Protein AF-A0A556U9Q1-F1 (afdb_monomer_lite)

Foldseek 3Di:
DPPLLVVLLVLVLVLLVLLLQLLVLLLQLLVQLVVVVVDDPVSNVVSVVSNVVSVVSNVVSVCSCPDPVNVVSVVVVDPPQDPVNVCVVQNPVVSVVVVVVVVVVVVVVLVVQCVVVVDPSSSVNVVSVVVSVVSVVVNVVSVVVVVVD

pLDDT: mean 82.31, std 12.37, range [39.84, 95.06]

Sequence (149 aa):
MDFKNLEYTDARKRLVQLYIVGEGLQLIGAVIALNSIIISKLIVGIGISIFILGTIIFAIAFFIRSSKSYRKLKKEDNEVESFKDITKEFGTLMTLLGLAFILAIVIGAIYFAYQWTHSWIKVVLFLLAFSFVDDLKEYFAGSEVEDEL

Radius of gyration: 19.53 Å; chains: 1; bounding box: 45×42×47 Å

Secondary structure (DSSP, 8-state):
--HHHHHHHHHHHHHHHHHHHHHHHHHHHHHHHH-TTTS-HHHHHHHHHHHHHHHHHHHHHHHHHHSHHHHHHHHHH-----HHHHHHHH-HHHHHHHHHHHHHHHHHHHHHHHHHHS-HHHHHHHHHHHHHHHHHHHHHHHHHHHHT-

Structure (mmCIF, N/CA/C/O backbone):
data_AF-A0A556U9Q1-F1
#
_entry.id   AF-A0A556U9Q1-F1
#
loop_
_atom_site.group_PDB
_atom_site.id
_atom_site.type_symbol
_atom_site.label_atom_id
_atom_site.label_alt_id
_atom_site.label_comp_id
_atom_site.label_asym_id
_atom_site.label_entity_id
_atom_site.label_seq_id
_atom_site.pdbx_PDB_ins_code
_atom_site.Cartn_x
_atom_site.Cartn_y
_atom_site.Cartn_z
_atom_site.occupancy
_atom_site.B_iso_or_equiv
_atom_site.auth_seq_id
_atom_site.auth_comp_id
_atom_site.auth_asym_id
_atom_site.auth_atom_id
_atom_site.pdbx_PDB_model_num
ATOM 1 N N . MET A 1 1 ? -21.544 19.552 13.634 1.00 53.88 1 MET A N 1
ATOM 2 C CA . MET A 1 1 ? -20.451 18.568 13.786 1.00 53.88 1 MET A CA 1
ATOM 3 C C . MET A 1 1 ? -19.586 18.971 14.968 1.00 53.88 1 MET A C 1
ATOM 5 O O . MET A 1 1 ? -19.358 20.161 15.140 1.00 53.88 1 MET A O 1
ATOM 9 N N . ASP A 1 2 ? -19.168 18.010 15.792 1.00 64.00 2 ASP A N 1
ATOM 10 C CA . ASP A 1 2 ? -18.216 18.237 16.889 1.00 64.00 2 ASP A CA 1
ATOM 11 C C . ASP A 1 2 ? -16.835 18.607 16.308 1.00 64.00 2 ASP A C 1
ATOM 13 O O . ASP A 1 2 ? -16.423 18.042 15.292 1.00 64.00 2 ASP A O 1
ATOM 17 N N . PHE A 1 3 ? -16.119 19.554 16.922 1.00 60.09 3 PHE A N 1
ATOM 18 C CA . PHE A 1 3 ? -14.832 20.073 16.426 1.00 60.09 3 PHE A CA 1
ATOM 19 C C . PHE A 1 3 ? -13.790 18.963 16.209 1.00 60.09 3 PHE A C 1
ATOM 21 O O . PHE A 1 3 ? -12.969 19.047 15.299 1.00 60.09 3 PHE A O 1
ATOM 28 N N . LYS A 1 4 ? -13.856 17.891 17.006 1.00 63.28 4 LYS A N 1
ATOM 29 C CA . LYS A 1 4 ? -12.955 16.736 16.897 1.00 63.28 4 LYS A CA 1
ATOM 30 C C . LYS A 1 4 ? -13.223 15.847 15.679 1.00 63.28 4 LYS A C 1
ATOM 32 O O . LYS A 1 4 ? -12.277 15.285 15.131 1.00 63.28 4 LYS A O 1
ATOM 37 N N . ASN A 1 5 ? -14.475 15.752 15.224 1.00 66.25 5 ASN A N 1
ATOM 38 C CA . ASN A 1 5 ? -14.820 14.978 14.025 1.00 66.25 5 ASN A CA 1
ATOM 39 C C . ASN A 1 5 ? -14.304 15.673 12.760 1.00 66.25 5 ASN A C 1
ATOM 41 O O . ASN A 1 5 ? -13.836 15.009 11.835 1.00 66.25 5 ASN A O 1
ATOM 45 N N . LEU A 1 6 ? -14.314 17.009 12.748 1.00 69.06 6 LEU A N 1
ATOM 46 C CA . LEU A 1 6 ? -13.699 17.810 11.685 1.00 69.06 6 LEU A CA 1
ATOM 47 C C . LEU A 1 6 ? -12.172 17.616 11.662 1.00 69.06 6 LEU A C 1
ATOM 49 O O . LEU A 1 6 ? -11.604 17.338 10.610 1.00 69.06 6 LEU A O 1
ATOM 53 N N . GLU A 1 7 ? -11.518 17.652 12.829 1.00 73.94 7 GLU A N 1
ATOM 54 C CA . GLU A 1 7 ? -10.066 17.439 12.945 1.00 73.94 7 GLU A CA 1
ATOM 55 C C . GLU A 1 7 ? -9.629 16.036 12.477 1.00 73.94 7 GLU A C 1
ATOM 57 O O . GLU A 1 7 ? -8.611 15.892 11.793 1.00 73.94 7 GLU A O 1
ATOM 62 N N . TYR A 1 8 ? -10.405 14.992 12.796 1.00 76.88 8 TYR A N 1
ATOM 63 C CA . TYR A 1 8 ? -10.135 13.638 12.309 1.00 76.88 8 TYR A CA 1
ATOM 64 C C . TYR A 1 8 ? -10.336 13.506 10.797 1.00 76.88 8 TYR A C 1
ATOM 66 O O . TYR A 1 8 ? -9.482 12.927 10.121 1.00 76.88 8 TYR A O 1
ATOM 74 N N . THR A 1 9 ? -11.430 14.058 10.268 1.00 76.44 9 THR A N 1
ATOM 75 C CA . THR A 1 9 ? -11.761 13.995 8.836 1.00 76.44 9 THR A CA 1
ATOM 76 C C . THR A 1 9 ? -10.679 14.674 7.997 1.00 76.44 9 THR A C 1
ATOM 78 O O . THR A 1 9 ? -10.172 14.076 7.044 1.00 76.44 9 THR A O 1
ATOM 81 N N . ASP A 1 10 ? -10.212 15.852 8.418 1.00 80.62 10 ASP A N 1
ATOM 82 C CA . ASP A 1 10 ? -9.108 16.565 7.770 1.00 80.62 10 ASP A CA 1
ATOM 83 C C . ASP A 1 10 ? -7.790 15.783 7.828 1.00 80.62 10 ASP A C 1
ATOM 85 O O . ASP A 1 10 ? -7.067 15.673 6.830 1.00 80.62 10 ASP A O 1
ATOM 89 N N . ALA A 1 11 ? -7.460 15.208 8.989 1.00 81.81 11 ALA A N 1
ATOM 90 C CA . ALA A 1 11 ? -6.255 14.399 9.151 1.00 81.81 11 ALA A CA 1
ATOM 91 C C . ALA A 1 11 ? -6.297 13.127 8.287 1.00 81.81 11 ALA A C 1
ATOM 93 O O . ALA A 1 11 ? -5.286 12.757 7.682 1.00 81.81 11 ALA A O 1
ATOM 94 N N . ARG A 1 12 ? -7.462 12.475 8.198 1.00 83.50 12 ARG A N 1
ATOM 95 C CA . ARG A 1 12 ? -7.701 11.298 7.356 1.00 83.50 12 ARG A CA 1
ATOM 96 C C . ARG A 1 12 ? -7.579 11.646 5.873 1.00 83.50 12 ARG A C 1
ATOM 98 O O . 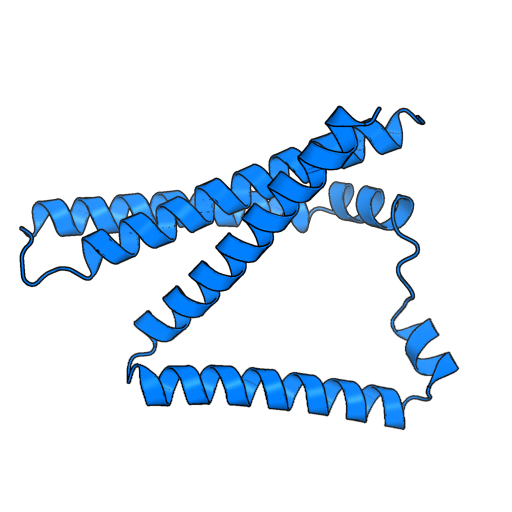ARG A 1 12 ? -6.839 10.967 5.169 1.00 83.50 12 ARG A O 1
ATOM 105 N N . LYS A 1 13 ? -8.210 12.729 5.412 1.00 84.62 13 LYS A N 1
ATOM 106 C CA . LYS A 1 13 ? -8.144 13.187 4.012 1.00 84.62 13 LYS A CA 1
ATOM 107 C C . LYS A 1 13 ? -6.707 13.487 3.585 1.00 84.62 13 LYS A C 1
ATOM 109 O O . LYS A 1 13 ? -6.258 13.006 2.547 1.00 84.62 13 LYS A O 1
ATOM 114 N N . ARG A 1 14 ? -5.943 14.194 4.428 1.00 87.00 14 ARG A N 1
ATOM 115 C CA . ARG A 1 14 ? -4.510 14.451 4.191 1.00 87.00 14 ARG A CA 1
ATOM 116 C C . ARG A 1 14 ? -3.687 13.166 4.130 1.00 87.00 14 ARG A C 1
ATOM 118 O O . ARG A 1 14 ? -2.785 13.061 3.306 1.00 87.00 14 ARG A O 1
ATOM 125 N N . LEU A 1 15 ? -3.980 12.194 4.991 1.00 87.81 15 LEU A N 1
ATOM 126 C CA . LEU A 1 15 ? -3.309 10.895 4.971 1.00 87.81 15 LEU A CA 1
ATOM 127 C C . LEU A 1 15 ? -3.575 10.129 3.676 1.00 87.81 15 LEU A C 1
ATOM 129 O O . LEU A 1 15 ? -2.619 9.665 3.062 1.00 87.81 15 LEU A O 1
ATOM 133 N N . VAL A 1 16 ? -4.837 10.032 3.253 1.00 88.75 16 VAL A N 1
ATOM 134 C CA . VAL A 1 16 ? -5.224 9.369 1.996 1.00 88.75 16 VAL A CA 1
ATOM 135 C C . VAL A 1 16 ? -4.540 10.047 0.806 1.00 88.75 16 VAL A C 1
ATOM 137 O O . VAL A 1 16 ? -3.940 9.375 -0.025 1.00 88.75 16 VAL A O 1
ATOM 140 N N . GLN A 1 17 ? -4.503 11.383 0.770 1.00 90.31 17 GLN A N 1
ATOM 141 C CA . GLN A 1 17 ? -3.767 12.122 -0.262 1.00 90.31 17 GLN A CA 1
ATOM 142 C C . GLN A 1 17 ? -2.269 11.787 -0.283 1.00 90.31 17 GLN A C 1
ATOM 144 O O . GLN A 1 17 ? -1.696 11.623 -1.359 1.00 90.31 17 GLN A O 1
ATOM 149 N N . LEU A 1 18 ? -1.621 11.674 0.881 1.00 90.94 18 LEU A N 1
ATOM 150 C CA . LEU A 1 18 ? -0.207 11.295 0.946 1.00 90.94 18 LEU A CA 1
ATOM 151 C C . LEU A 1 18 ? 0.028 9.867 0.442 1.00 90.94 18 LEU A C 1
ATOM 153 O O . LEU A 1 18 ? 1.031 9.645 -0.238 1.00 90.94 18 LEU A O 1
ATOM 157 N N . TYR A 1 19 ? -0.872 8.923 0.735 1.00 91.75 19 TYR A N 1
ATOM 158 C CA . TYR A 1 19 ? -0.784 7.570 0.183 1.00 91.75 19 TYR A CA 1
ATOM 159 C C . TYR A 1 19 ? -0.941 7.572 -1.338 1.00 91.75 19 TYR A C 1
ATOM 161 O O . TYR A 1 19 ? -0.036 7.101 -2.020 1.00 91.75 19 TYR A O 1
ATOM 169 N N . ILE A 1 20 ? -1.977 8.228 -1.876 1.00 92.19 20 ILE A N 1
ATOM 170 C CA . ILE A 1 20 ? -2.192 8.372 -3.327 1.00 92.19 20 ILE A CA 1
ATOM 171 C C . ILE A 1 20 ? -0.948 8.958 -4.005 1.00 92.19 20 ILE A C 1
ATOM 173 O O . ILE A 1 20 ? -0.457 8.422 -4.998 1.00 92.19 20 ILE A O 1
ATOM 177 N N . VAL A 1 21 ? -0.397 10.053 -3.474 1.00 93.44 21 VAL A N 1
ATOM 178 C CA . VAL A 1 21 ? 0.800 10.678 -4.054 1.00 93.44 21 VAL A CA 1
ATOM 179 C C . VAL A 1 21 ? 2.009 9.741 -3.965 1.00 93.44 21 VAL A C 1
ATOM 181 O O . VAL A 1 21 ? 2.739 9.592 -4.946 1.00 93.44 21 VAL A O 1
ATOM 184 N N . GLY A 1 22 ? 2.227 9.102 -2.814 1.00 92.75 22 GLY A N 1
ATOM 185 C CA . GLY A 1 22 ? 3.349 8.188 -2.594 1.00 92.75 22 GLY A CA 1
ATOM 186 C C . GLY A 1 22 ? 3.306 6.967 -3.512 1.00 92.75 22 GLY A C 1
ATOM 187 O O . GLY A 1 22 ? 4.272 6.695 -4.230 1.00 92.75 22 GLY A O 1
ATOM 188 N N . GLU A 1 23 ? 2.174 6.271 -3.538 1.00 92.12 23 GLU A N 1
ATOM 189 C CA . GLU A 1 23 ? 1.956 5.073 -4.347 1.00 92.12 23 GLU A CA 1
ATOM 190 C C . GLU A 1 23 ? 1.922 5.399 -5.844 1.00 92.12 23 GLU A C 1
ATOM 192 O O . GLU A 1 23 ? 2.544 4.697 -6.642 1.00 92.12 23 GLU A O 1
ATOM 197 N N . GLY A 1 24 ? 1.301 6.515 -6.241 1.00 92.94 24 GLY A N 1
ATOM 198 C CA . GLY A 1 24 ? 1.310 6.987 -7.626 1.00 92.94 24 GLY A CA 1
ATOM 199 C C . GLY A 1 24 ? 2.729 7.244 -8.145 1.00 92.94 24 GLY A C 1
ATOM 200 O O . GLY A 1 24 ? 3.090 6.787 -9.233 1.00 92.94 24 GLY A O 1
ATOM 201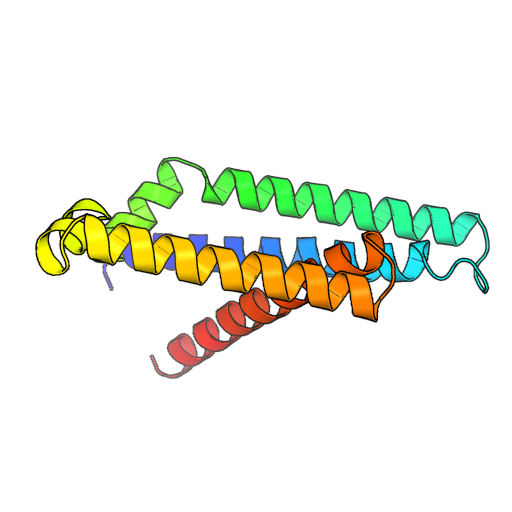 N N . LEU A 1 25 ? 3.578 7.904 -7.347 1.00 95.06 25 LEU A N 1
ATOM 202 C CA . LEU A 1 25 ? 4.993 8.101 -7.680 1.00 95.06 25 LEU A CA 1
ATOM 203 C C . LEU A 1 25 ? 5.760 6.775 -7.746 1.00 95.06 25 LEU A C 1
ATOM 205 O O . LEU A 1 25 ? 6.573 6.589 -8.652 1.00 95.06 25 LEU A O 1
ATOM 209 N N . GLN A 1 26 ? 5.496 5.831 -6.839 1.00 94.50 26 GLN A N 1
ATOM 210 C CA . GLN A 1 26 ? 6.100 4.497 -6.894 1.00 94.50 26 GLN A CA 1
ATOM 211 C C . GLN A 1 26 ? 5.704 3.746 -8.172 1.00 94.50 26 GLN A C 1
ATOM 213 O O . GLN A 1 26 ? 6.577 3.204 -8.847 1.00 94.50 26 GLN A O 1
ATOM 218 N N . LEU A 1 27 ? 4.430 3.756 -8.573 1.00 93.62 27 LEU A N 1
ATOM 219 C CA . LEU A 1 27 ? 3.987 3.113 -9.816 1.00 93.62 27 LEU A CA 1
ATOM 220 C C . LEU A 1 27 ? 4.637 3.753 -11.045 1.00 93.62 27 LEU A C 1
ATOM 222 O O . LEU A 1 27 ? 5.221 3.043 -11.865 1.00 93.62 27 LEU A O 1
ATOM 226 N N . ILE A 1 28 ? 4.595 5.085 -11.154 1.00 92.19 28 ILE A N 1
ATOM 227 C CA . ILE A 1 28 ? 5.194 5.822 -12.277 1.00 92.19 28 ILE A CA 1
ATOM 228 C C . ILE A 1 28 ? 6.703 5.560 -12.342 1.00 92.19 28 ILE A C 1
ATOM 230 O O . ILE A 1 28 ? 7.229 5.198 -13.396 1.00 92.19 28 ILE A O 1
ATOM 234 N N . GLY A 1 29 ? 7.399 5.692 -11.211 1.00 91.19 29 GLY A N 1
ATOM 235 C CA . GLY A 1 29 ? 8.837 5.457 -11.117 1.00 91.19 29 GLY A CA 1
ATOM 236 C C . GLY A 1 29 ? 9.220 4.025 -11.489 1.00 91.19 29 GLY A C 1
ATOM 237 O O . GLY A 1 29 ? 10.165 3.818 -12.252 1.00 91.19 29 GLY A O 1
ATOM 238 N N . ALA A 1 30 ? 8.449 3.036 -11.028 1.00 90.44 30 ALA A N 1
ATOM 239 C CA . ALA A 1 30 ? 8.674 1.632 -11.348 1.00 90.44 30 ALA A CA 1
ATOM 240 C C . ALA A 1 30 ? 8.436 1.319 -12.829 1.00 90.44 30 ALA A C 1
ATOM 242 O O . ALA A 1 30 ? 9.242 0.612 -13.432 1.00 90.44 30 ALA A O 1
ATOM 243 N N . VAL A 1 31 ? 7.379 1.866 -13.439 1.00 89.44 31 VAL A N 1
ATOM 244 C CA . VAL A 1 31 ? 7.121 1.709 -14.880 1.00 89.44 31 VAL A CA 1
ATOM 245 C C . VAL A 1 31 ? 8.279 2.285 -15.693 1.00 89.44 31 VAL A C 1
ATOM 247 O O . VAL A 1 31 ? 8.782 1.612 -16.591 1.00 89.44 31 VAL A O 1
ATOM 250 N N . ILE A 1 32 ? 8.757 3.486 -15.352 1.00 88.25 32 ILE A N 1
ATOM 251 C CA . ILE A 1 32 ? 9.896 4.119 -16.035 1.00 88.25 32 ILE A CA 1
ATOM 252 C C . ILE A 1 32 ? 11.179 3.291 -15.855 1.00 88.25 32 ILE A C 1
ATOM 254 O O . ILE A 1 32 ? 11.913 3.078 -16.819 1.00 88.25 32 ILE A O 1
ATOM 258 N N . ALA A 1 33 ? 11.450 2.803 -14.642 1.00 87.12 33 ALA A N 1
ATOM 259 C CA . ALA A 1 33 ? 12.671 2.059 -14.333 1.00 87.12 33 ALA A CA 1
ATOM 260 C C . ALA A 1 33 ? 12.705 0.654 -14.963 1.00 87.12 33 ALA A C 1
ATOM 262 O O . ALA A 1 33 ? 13.769 0.187 -15.371 1.00 87.12 33 ALA A O 1
ATOM 263 N N . LEU A 1 34 ? 11.558 -0.027 -15.045 1.00 82.88 34 LEU A N 1
ATOM 264 C CA . LEU A 1 34 ? 11.465 -1.400 -15.551 1.00 82.88 34 LEU A CA 1
ATOM 265 C C . LEU A 1 34 ? 11.340 -1.482 -17.072 1.00 82.88 34 LEU A C 1
ATOM 267 O O . LEU A 1 34 ? 11.626 -2.533 -17.644 1.00 82.88 34 LEU A O 1
ATOM 271 N N . ASN A 1 35 ? 10.969 -0.392 -17.746 1.00 74.12 35 ASN A N 1
ATOM 272 C CA . ASN A 1 35 ? 10.851 -0.353 -19.204 1.00 74.12 35 ASN A CA 1
ATOM 273 C C . ASN A 1 35 ? 12.212 -0.095 -19.892 1.00 74.12 35 ASN A C 1
ATOM 275 O O . ASN A 1 35 ? 12.355 0.740 -20.785 1.00 74.12 35 ASN A O 1
ATOM 279 N N . SER A 1 36 ? 13.240 -0.826 -19.446 1.00 62.34 36 SER A N 1
ATOM 280 C CA . SER A 1 36 ? 14.656 -0.639 -19.800 1.00 62.34 36 SER A CA 1
ATOM 281 C C . SER A 1 36 ? 15.009 -1.003 -21.245 1.00 62.34 36 SER A C 1
ATOM 283 O O . SER A 1 36 ? 16.087 -0.650 -21.717 1.00 62.34 36 SER A O 1
ATOM 285 N N . ILE A 1 37 ? 14.109 -1.679 -21.965 1.00 57.47 37 ILE A N 1
ATOM 286 C CA . ILE A 1 37 ? 14.328 -2.130 -23.350 1.00 57.47 37 ILE A CA 1
ATOM 287 C C . ILE A 1 37 ? 14.295 -0.954 -24.346 1.00 57.47 37 ILE A C 1
ATOM 289 O O . ILE A 1 37 ? 14.894 -1.040 -25.413 1.00 57.47 37 ILE A O 1
ATOM 293 N N . ILE A 1 38 ? 13.643 0.161 -23.994 1.00 58.81 38 ILE A N 1
ATOM 294 C CA . ILE A 1 38 ? 13.429 1.314 -24.894 1.00 58.81 38 ILE A CA 1
ATOM 295 C C . ILE A 1 38 ? 14.189 2.564 -24.405 1.00 58.81 38 ILE A C 1
ATOM 297 O O . ILE A 1 38 ? 14.357 3.540 -25.134 1.00 58.81 38 ILE A O 1
ATOM 301 N N . ILE A 1 39 ? 14.673 2.550 -23.163 1.00 64.19 39 ILE A N 1
ATOM 302 C CA . ILE A 1 39 ? 14.947 3.761 -22.395 1.00 64.19 39 ILE A CA 1
ATOM 303 C C . ILE A 1 39 ? 16.431 3.857 -22.002 1.00 64.19 39 ILE A C 1
ATOM 305 O O . ILE A 1 39 ? 17.040 2.898 -21.532 1.00 64.19 39 ILE A O 1
ATOM 309 N N . SER A 1 40 ? 17.028 5.042 -22.177 1.00 79.12 40 SER A N 1
ATOM 310 C CA . SER A 1 40 ? 18.432 5.297 -21.828 1.00 79.12 40 SER A CA 1
ATOM 311 C C . SER A 1 40 ? 18.699 5.108 -20.325 1.00 79.12 40 SER A C 1
ATOM 313 O O . SER A 1 40 ? 17.830 5.347 -19.485 1.00 79.12 40 SER A O 1
ATOM 315 N N . LYS A 1 41 ? 19.941 4.751 -19.956 1.00 81.06 41 LYS A N 1
ATOM 316 C CA . LYS A 1 41 ? 20.364 4.592 -18.545 1.00 81.06 41 LYS A CA 1
ATOM 317 C C . LYS A 1 41 ? 20.046 5.818 -17.675 1.00 81.06 41 LYS A C 1
ATOM 319 O O . LYS A 1 41 ? 19.774 5.672 -16.488 1.00 81.06 41 LYS A O 1
ATOM 324 N N . LEU A 1 42 ? 20.061 7.012 -18.270 1.00 81.56 42 LEU A N 1
ATOM 325 C CA . LEU A 1 42 ? 19.731 8.265 -17.594 1.00 81.56 42 LEU A CA 1
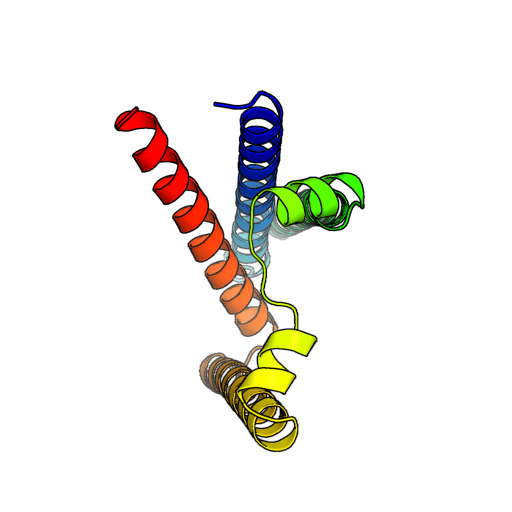ATOM 326 C C . LEU A 1 42 ? 18.257 8.309 -17.171 1.00 81.56 42 LEU A C 1
ATOM 328 O O . LEU A 1 42 ? 17.954 8.655 -16.034 1.00 81.56 42 LEU A O 1
ATOM 332 N N . ILE A 1 43 ? 17.345 7.898 -18.049 1.00 84.38 43 ILE A N 1
ATOM 333 C CA . ILE A 1 43 ? 15.909 7.887 -17.756 1.00 84.38 43 ILE A CA 1
ATOM 334 C C . ILE A 1 43 ? 15.561 6.764 -16.763 1.00 84.38 43 ILE A C 1
ATOM 336 O O . ILE A 1 43 ? 14.725 6.971 -15.887 1.00 84.38 43 ILE A O 1
ATOM 340 N N . VAL A 1 44 ? 16.253 5.619 -16.809 1.00 86.81 44 VAL A N 1
ATOM 341 C CA . VAL A 1 44 ? 16.139 4.594 -15.751 1.00 86.81 44 VAL A CA 1
ATOM 342 C C . VAL A 1 44 ? 16.509 5.185 -14.382 1.00 86.81 44 VAL A C 1
ATOM 344 O O . VAL A 1 44 ? 15.787 4.979 -13.408 1.00 86.81 44 VAL A O 1
ATOM 347 N N . GLY A 1 45 ? 17.579 5.986 -14.308 1.00 87.06 45 GLY A N 1
ATOM 348 C CA . GLY A 1 45 ? 17.970 6.707 -13.088 1.00 87.06 45 GLY A CA 1
ATOM 349 C C . GLY A 1 45 ? 16.918 7.711 -12.595 1.00 87.06 45 GLY A C 1
ATOM 350 O O . GLY A 1 45 ? 16.708 7.841 -11.385 1.00 87.06 45 GLY A O 1
ATOM 351 N N . ILE A 1 46 ? 16.204 8.369 -13.516 1.00 89.62 46 ILE A N 1
ATOM 352 C CA . ILE A 1 46 ? 15.056 9.229 -13.187 1.00 89.62 46 ILE A CA 1
ATOM 353 C C . ILE A 1 46 ? 13.919 8.391 -12.590 1.00 89.62 46 ILE A C 1
ATOM 355 O O . ILE A 1 46 ? 13.409 8.739 -11.528 1.00 89.62 46 ILE A O 1
ATOM 359 N N . GLY A 1 47 ? 13.565 7.261 -13.211 1.00 90.00 47 GLY A N 1
ATOM 360 C CA . GLY A 1 47 ? 12.529 6.354 -12.702 1.00 90.00 47 GLY A CA 1
ATOM 361 C C . GLY A 1 47 ? 12.820 5.859 -11.283 1.00 90.00 47 GLY A C 1
ATOM 362 O O . GLY A 1 47 ? 11.951 5.918 -10.414 1.00 90.00 47 GLY A O 1
ATOM 363 N N . ILE A 1 48 ? 14.070 5.467 -11.012 1.00 90.81 48 ILE A N 1
ATOM 364 C CA . ILE A 1 48 ? 14.512 5.057 -9.669 1.00 90.81 48 ILE A CA 1
ATOM 365 C C . ILE A 1 48 ? 14.388 6.216 -8.670 1.00 90.81 48 ILE A C 1
ATOM 367 O O . ILE A 1 48 ? 13.872 6.025 -7.572 1.00 90.81 48 ILE A O 1
ATOM 371 N N . SER A 1 49 ? 14.813 7.425 -9.046 1.00 92.75 49 SER A N 1
ATOM 372 C CA . SER A 1 49 ? 14.703 8.608 -8.178 1.00 92.75 49 SER A CA 1
ATOM 373 C C . SER A 1 49 ? 13.247 8.927 -7.818 1.00 92.75 49 SER A C 1
ATOM 375 O O . SER A 1 49 ? 12.942 9.181 -6.653 1.00 92.75 49 SER A O 1
ATOM 377 N N . ILE A 1 50 ? 12.337 8.850 -8.796 1.00 94.25 50 ILE A N 1
ATOM 378 C CA . ILE A 1 50 ? 10.891 9.045 -8.595 1.00 94.25 50 ILE A CA 1
ATOM 379 C C . ILE A 1 50 ? 10.328 7.968 -7.657 1.00 94.25 50 ILE A C 1
ATOM 381 O O . ILE A 1 50 ? 9.596 8.287 -6.721 1.00 94.25 50 ILE A O 1
ATOM 385 N N . PHE A 1 51 ? 10.715 6.705 -7.858 1.00 92.94 51 PHE A N 1
ATOM 386 C CA . PHE A 1 51 ? 10.294 5.597 -7.000 1.00 92.94 51 PHE A CA 1
ATOM 387 C C . PHE A 1 51 ? 10.731 5.797 -5.539 1.00 92.94 51 PHE A C 1
ATOM 389 O O . PHE A 1 51 ? 9.945 5.593 -4.607 1.00 92.94 51 PHE A O 1
ATOM 396 N N . ILE A 1 52 ? 11.979 6.229 -5.324 1.00 94.00 52 ILE A N 1
ATOM 397 C CA . ILE A 1 52 ? 12.514 6.523 -3.987 1.00 94.00 52 ILE A CA 1
ATOM 398 C C . ILE A 1 52 ? 11.733 7.671 -3.342 1.00 94.00 52 ILE A C 1
ATOM 400 O O . ILE A 1 52 ? 11.342 7.556 -2.181 1.00 94.00 52 ILE A O 1
ATOM 404 N N . LEU A 1 53 ? 11.456 8.744 -4.088 1.00 95.06 53 LEU A N 1
ATOM 405 C CA . LEU A 1 53 ? 10.671 9.877 -3.595 1.00 95.06 53 LEU A CA 1
ATOM 406 C C . LEU A 1 53 ? 9.275 9.434 -3.125 1.00 95.06 53 LEU A C 1
ATOM 408 O O . LEU A 1 53 ? 8.874 9.756 -2.007 1.00 95.06 53 LEU A O 1
ATOM 412 N N . GLY A 1 54 ? 8.570 8.645 -3.943 1.00 92.44 54 GLY A N 1
ATOM 413 C CA . GLY A 1 54 ? 7.266 8.084 -3.578 1.00 92.44 54 GLY A CA 1
ATOM 414 C C . GLY A 1 54 ? 7.334 7.218 -2.318 1.00 92.44 54 GLY A C 1
ATOM 415 O O . GLY A 1 54 ? 6.499 7.345 -1.426 1.00 92.44 54 GLY A O 1
ATOM 416 N N . THR A 1 55 ? 8.398 6.423 -2.179 1.00 92.81 55 THR A N 1
ATOM 417 C CA . THR A 1 55 ? 8.638 5.589 -0.989 1.00 92.81 55 THR A CA 1
ATOM 418 C C . THR A 1 55 ? 8.839 6.412 0.282 1.00 92.81 55 THR A C 1
ATOM 420 O O . THR A 1 55 ? 8.333 6.038 1.339 1.00 92.81 55 THR A O 1
ATOM 423 N N . ILE A 1 56 ? 9.530 7.552 0.198 1.00 94.44 56 ILE A N 1
ATOM 424 C CA . ILE A 1 56 ? 9.697 8.465 1.338 1.00 94.44 56 ILE A CA 1
ATOM 425 C C . ILE A 1 56 ? 8.344 9.052 1.760 1.00 94.44 56 ILE A C 1
ATOM 427 O O . ILE A 1 56 ? 8.026 9.061 2.949 1.00 94.44 56 ILE A O 1
ATOM 431 N N . ILE A 1 57 ? 7.529 9.502 0.802 1.00 92.75 57 ILE A N 1
ATOM 432 C CA . ILE A 1 57 ? 6.196 10.065 1.076 1.00 92.75 57 ILE A CA 1
ATOM 433 C C . ILE A 1 57 ? 5.284 9.010 1.713 1.00 92.75 57 ILE A C 1
ATOM 435 O O . ILE A 1 57 ? 4.670 9.276 2.747 1.00 92.75 57 ILE A O 1
ATOM 439 N N . PHE A 1 58 ? 5.265 7.795 1.159 1.00 90.56 58 PHE A N 1
ATOM 440 C CA . PHE A 1 58 ? 4.526 6.666 1.721 1.00 90.56 58 PHE A CA 1
ATOM 441 C C . PHE A 1 58 ? 4.964 6.363 3.161 1.00 90.56 58 PHE A C 1
ATOM 443 O O . PHE A 1 58 ? 4.130 6.198 4.051 1.00 90.56 58 PHE A O 1
ATOM 450 N N . ALA A 1 59 ? 6.275 6.347 3.429 1.00 89.56 59 ALA A N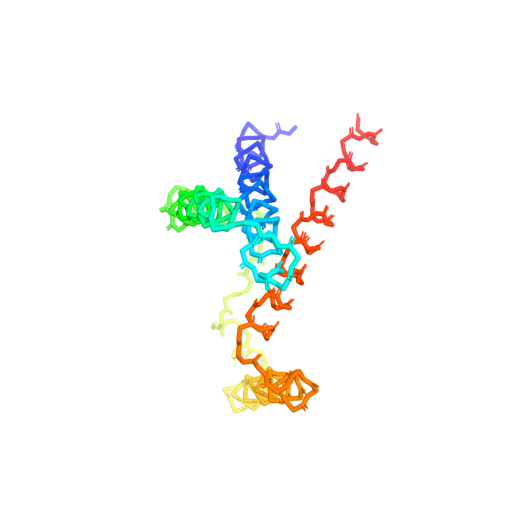 1
ATOM 451 C CA . ALA A 1 59 ? 6.795 6.122 4.774 1.00 89.56 59 ALA A CA 1
ATOM 452 C C . ALA A 1 59 ? 6.332 7.209 5.759 1.00 89.56 59 ALA A C 1
ATOM 454 O O . ALA A 1 59 ? 5.934 6.890 6.880 1.00 89.56 59 ALA A O 1
ATOM 455 N N . ILE A 1 60 ? 6.323 8.481 5.346 1.00 90.56 60 ILE A N 1
ATOM 456 C CA . ILE A 1 60 ? 5.800 9.587 6.163 1.00 90.56 60 ILE A CA 1
ATOM 457 C C . ILE A 1 60 ? 4.311 9.373 6.472 1.00 90.56 60 ILE A C 1
ATOM 459 O O . ILE A 1 60 ? 3.915 9.451 7.638 1.00 90.56 60 ILE A O 1
ATOM 463 N N . ALA A 1 61 ? 3.495 9.041 5.466 1.00 87.44 61 ALA A N 1
ATOM 464 C CA . ALA A 1 61 ? 2.072 8.740 5.647 1.00 87.44 61 ALA A CA 1
ATOM 465 C C . ALA A 1 61 ? 1.858 7.573 6.627 1.00 87.44 61 ALA A C 1
ATOM 467 O O . ALA A 1 61 ? 1.014 7.636 7.529 1.00 87.44 61 ALA A O 1
ATOM 468 N N . PHE A 1 62 ? 2.683 6.531 6.514 1.00 86.88 62 PHE A N 1
ATOM 469 C CA . PHE A 1 62 ? 2.671 5.385 7.416 1.00 86.88 62 PHE A CA 1
ATOM 470 C C . PHE A 1 62 ? 3.005 5.773 8.861 1.00 86.88 62 PHE A C 1
ATOM 472 O O . PHE A 1 62 ? 2.296 5.372 9.789 1.00 86.88 62 PHE A O 1
ATOM 479 N N . PHE A 1 63 ? 4.031 6.601 9.076 1.00 86.25 63 PHE A N 1
ATOM 480 C CA . PHE A 1 63 ? 4.376 7.093 10.412 1.00 86.25 63 PHE A CA 1
ATOM 481 C C . PHE A 1 63 ? 3.250 7.925 11.035 1.00 86.25 63 PHE A C 1
ATOM 483 O O . PHE A 1 63 ? 2.932 7.735 12.213 1.00 86.25 63 PHE A O 1
ATOM 490 N N . ILE A 1 64 ? 2.598 8.791 10.254 1.00 85.19 64 ILE A N 1
ATOM 491 C CA . ILE A 1 64 ? 1.457 9.587 10.727 1.00 85.19 64 ILE A CA 1
ATOM 492 C C . ILE A 1 64 ? 0.283 8.665 11.096 1.00 85.19 64 ILE A C 1
ATOM 494 O O . ILE A 1 64 ? -0.264 8.789 12.195 1.00 85.19 64 ILE A O 1
ATOM 498 N N . ARG A 1 65 ? -0.057 7.681 10.251 1.00 82.31 65 ARG A N 1
ATOM 499 C CA . ARG A 1 65 ? -1.129 6.698 10.514 1.00 82.31 65 ARG A CA 1
ATOM 500 C C . ARG A 1 65 ? -0.845 5.833 11.746 1.00 82.31 65 ARG A C 1
ATOM 502 O O . ARG A 1 65 ? -1.760 5.502 12.500 1.00 82.31 65 ARG A O 1
ATOM 509 N N . SER A 1 66 ? 0.418 5.466 11.958 1.00 81.88 66 SER A N 1
ATOM 510 C CA . SER A 1 66 ? 0.860 4.660 13.104 1.00 81.88 66 SER A CA 1
ATOM 511 C C . SER A 1 66 ? 0.947 5.471 14.407 1.00 81.88 66 SER A C 1
ATOM 513 O O . SER A 1 66 ? 0.966 4.905 15.506 1.00 81.88 66 SER A O 1
ATOM 515 N N . SER A 1 67 ? 0.956 6.805 14.312 1.00 82.50 67 SER A N 1
ATOM 516 C CA . SER A 1 67 ? 1.066 7.691 15.466 1.00 82.50 67 SER A CA 1
ATOM 517 C C . SER A 1 67 ? -0.064 7.476 16.481 1.00 82.50 67 SER A C 1
ATOM 519 O O . SER A 1 67 ? -1.223 7.212 16.148 1.00 82.50 67 SER A O 1
ATOM 521 N N . LYS A 1 68 ? 0.267 7.629 17.771 1.00 78.00 68 LYS A N 1
ATOM 522 C CA . LYS A 1 68 ? -0.720 7.519 18.858 1.00 78.00 68 LYS A CA 1
ATOM 523 C C . LYS A 1 68 ? -1.851 8.541 18.718 1.00 78.00 68 LYS A C 1
ATOM 525 O O . LYS A 1 68 ? -2.961 8.234 19.136 1.00 78.00 68 LYS A O 1
ATOM 530 N N . SER A 1 69 ? -1.571 9.717 18.150 1.00 78.31 69 SER A N 1
ATOM 531 C CA . SER A 1 69 ? -2.566 10.778 17.955 1.00 78.31 69 SER A CA 1
ATOM 532 C C . SER A 1 69 ? -3.650 10.336 16.974 1.00 78.31 69 SER A C 1
ATOM 534 O O . SER A 1 69 ? -4.822 10.268 17.334 1.00 78.31 69 SER A O 1
ATOM 536 N N . TYR A 1 70 ? -3.249 9.880 15.783 1.00 77.25 70 TYR A N 1
ATOM 537 C CA . TYR A 1 70 ? -4.193 9.418 14.767 1.00 77.25 70 TYR A CA 1
ATOM 538 C C . TYR A 1 70 ? -4.980 8.177 15.211 1.00 77.25 70 TYR A C 1
ATOM 540 O O . TYR A 1 70 ? -6.180 8.073 14.975 1.00 77.25 70 TYR A O 1
ATOM 548 N N . ARG A 1 71 ? -4.333 7.242 15.925 1.00 77.69 71 ARG A N 1
ATOM 549 C CA . ARG A 1 71 ? -5.015 6.048 16.459 1.00 77.69 71 ARG A CA 1
ATOM 550 C C . ARG A 1 71 ? -6.062 6.371 17.525 1.00 77.69 71 ARG A C 1
ATOM 552 O O . ARG A 1 71 ? -6.994 5.586 17.669 1.00 77.69 71 ARG A O 1
ATOM 559 N N . LYS A 1 72 ? -5.902 7.461 18.284 1.00 75.75 72 LYS A N 1
ATOM 560 C CA . LYS A 1 72 ? -6.927 7.926 19.230 1.00 75.75 72 LYS A CA 1
ATOM 561 C C . LYS A 1 72 ? -8.122 8.499 18.480 1.00 75.75 72 LYS A C 1
ATOM 563 O O . LYS A 1 72 ? -9.220 8.005 18.684 1.00 75.75 72 LYS A O 1
ATOM 568 N N . LEU A 1 73 ? -7.873 9.416 17.544 1.00 73.88 73 LEU A N 1
ATOM 569 C CA . LEU A 1 73 ? -8.922 10.011 16.712 1.00 73.88 73 LEU A CA 1
ATOM 570 C C . LEU A 1 73 ? -9.729 8.935 15.959 1.00 73.88 73 LEU A C 1
ATOM 572 O O . LEU A 1 73 ? -10.949 8.924 16.019 1.00 73.88 73 LEU A O 1
ATOM 576 N N . LYS A 1 74 ? -9.055 7.933 15.375 1.00 75.00 74 LYS A N 1
ATOM 577 C CA . LYS A 1 74 ? -9.717 6.811 14.685 1.00 75.00 74 LYS A CA 1
ATOM 578 C C . LYS A 1 74 ? -10.618 5.961 15.593 1.00 75.00 74 LYS A C 1
ATOM 580 O O . LYS A 1 74 ? -11.629 5.447 15.126 1.00 75.00 74 LYS A O 1
ATOM 585 N N . LYS A 1 75 ? -10.209 5.735 16.846 1.00 70.38 75 LYS A N 1
ATOM 586 C CA . LYS A 1 75 ? -10.969 4.929 17.818 1.00 70.38 75 LYS A CA 1
ATOM 587 C C . LYS A 1 75 ? -12.162 5.677 18.402 1.00 70.38 75 LYS A C 1
ATOM 589 O O . LYS A 1 75 ? -13.090 5.028 18.852 1.00 70.38 75 LYS A O 1
ATOM 594 N N . GLU A 1 76 ? -12.086 7.001 18.466 1.00 67.25 76 GLU A N 1
ATOM 595 C CA . GLU A 1 76 ? -13.199 7.841 18.916 1.00 67.25 76 GLU A CA 1
ATOM 596 C C . GLU A 1 76 ? -14.266 7.975 17.817 1.00 67.25 76 GLU A C 1
ATOM 598 O O . GLU A 1 76 ? -15.443 8.056 18.141 1.00 67.25 76 GLU A O 1
ATOM 603 N N . ASP A 1 77 ? -13.865 7.915 16.542 1.00 65.56 77 ASP A N 1
ATOM 604 C CA . ASP A 1 77 ? -14.769 8.006 15.384 1.00 65.56 77 ASP A CA 1
ATOM 605 C C . ASP A 1 77 ? -15.409 6.664 14.970 1.00 65.56 77 ASP A C 1
ATOM 607 O O . ASP A 1 77 ? -16.507 6.636 14.428 1.00 65.56 77 ASP A O 1
ATOM 611 N N . ASN A 1 78 ? -14.750 5.529 15.240 1.00 60.97 78 ASN A N 1
ATOM 612 C CA . ASN A 1 78 ? -15.263 4.204 14.876 1.00 60.97 78 ASN A CA 1
ATOM 613 C C . ASN A 1 78 ? -15.562 3.353 16.116 1.00 60.97 78 ASN A C 1
ATOM 615 O O . ASN A 1 78 ? -14.664 3.113 16.929 1.00 60.97 78 ASN A O 1
ATOM 619 N N . GLU A 1 79 ? -16.763 2.770 16.182 1.00 56.09 79 GLU A N 1
ATOM 620 C CA . GLU A 1 79 ? -17.066 1.600 17.021 1.00 56.09 79 GLU A CA 1
ATOM 621 C C . GLU A 1 79 ? -16.334 0.370 16.461 1.00 56.09 79 GLU A C 1
ATOM 623 O O . GLU A 1 79 ? -16.910 -0.525 15.850 1.00 56.09 79 GLU A O 1
ATOM 628 N N . VAL A 1 80 ? -15.006 0.345 16.586 1.00 57.84 80 VAL A N 1
ATOM 629 C CA . VAL A 1 80 ? -14.221 -0.813 16.159 1.00 57.84 80 VAL A CA 1
ATOM 630 C C . VAL A 1 80 ? -14.439 -1.920 17.181 1.00 57.84 80 VAL A C 1
ATOM 632 O O . VAL A 1 80 ? -13.862 -1.866 18.271 1.00 57.84 80 VAL A O 1
ATOM 635 N N . GLU A 1 81 ? -15.229 -2.929 16.817 1.00 63.25 81 GLU A N 1
ATOM 636 C CA . GLU A 1 81 ? -15.329 -4.167 17.587 1.00 63.25 81 GLU A CA 1
ATOM 637 C C . GLU A 1 81 ? -13.926 -4.715 17.854 1.00 63.25 81 GLU A C 1
ATOM 639 O O . GLU A 1 81 ? -13.093 -4.896 16.955 1.00 63.25 81 GLU A O 1
ATOM 644 N N . SER A 1 82 ? -13.620 -4.938 19.130 1.00 70.56 82 SER A N 1
ATOM 645 C CA . SER A 1 82 ? -12.338 -5.503 19.505 1.00 70.56 82 SER A CA 1
ATOM 646 C C . SER A 1 82 ? -12.272 -6.946 19.022 1.00 70.56 82 SER A C 1
ATOM 648 O O . SER A 1 82 ? -13.266 -7.666 19.019 1.00 70.56 82 SER A O 1
ATOM 650 N N . PHE A 1 83 ? -11.068 -7.444 18.741 1.00 73.56 83 PHE A N 1
ATOM 651 C CA . PHE A 1 83 ? -10.855 -8.880 18.526 1.00 73.56 83 PHE A CA 1
ATOM 652 C C . PHE A 1 83 ? -11.432 -9.726 19.680 1.00 73.56 83 PHE A C 1
ATOM 654 O O . PHE A 1 83 ? -11.881 -10.855 19.486 1.00 73.56 83 PHE A O 1
ATOM 661 N N . LYS A 1 84 ? -11.457 -9.157 20.893 1.00 76.06 84 LYS A N 1
ATOM 662 C C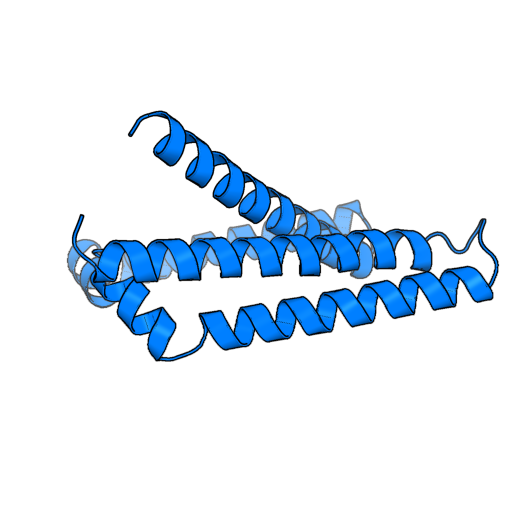A . LYS A 1 84 ? -12.084 -9.756 22.076 1.00 76.06 84 LYS A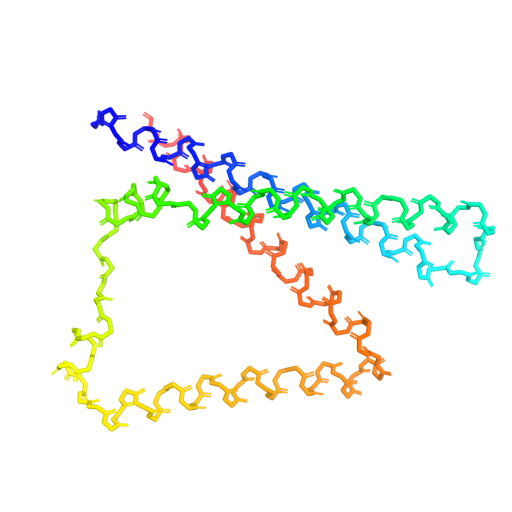 CA 1
ATOM 663 C C . LYS A 1 84 ? -13.610 -9.878 21.954 1.00 76.06 84 LYS A C 1
ATOM 665 O O . LYS A 1 84 ? -14.173 -10.830 22.481 1.00 76.06 84 LYS A O 1
ATOM 670 N N . ASP A 1 85 ? -14.257 -8.938 21.279 1.00 79.38 85 ASP A N 1
ATOM 671 C CA . ASP A 1 85 ? -15.707 -8.927 21.084 1.00 79.38 85 ASP A CA 1
ATOM 672 C C . ASP A 1 85 ? -16.093 -9.964 20.021 1.00 79.38 85 ASP A C 1
ATOM 674 O O . ASP A 1 85 ? -16.907 -10.842 20.297 1.00 79.38 85 ASP A O 1
ATOM 678 N N . ILE A 1 86 ? -15.354 -10.005 18.906 1.00 79.44 86 ILE A N 1
ATOM 679 C CA . ILE A 1 86 ? -15.509 -11.014 17.841 1.00 79.44 86 ILE A CA 1
ATOM 680 C C . ILE A 1 86 ? -15.315 -12.439 18.392 1.00 79.44 86 ILE A C 1
ATOM 682 O O . ILE A 1 86 ? -16.113 -13.343 18.147 1.00 79.44 86 ILE A O 1
ATOM 686 N N . THR A 1 87 ? -14.263 -12.657 19.188 1.00 83.94 87 THR A N 1
ATOM 687 C CA . THR A 1 87 ? -14.002 -13.972 19.805 1.00 83.94 87 THR A CA 1
ATOM 688 C C . THR A 1 87 ? -15.046 -14.372 20.842 1.00 83.94 87 THR A C 1
ATOM 690 O O . THR A 1 87 ? -15.270 -15.567 21.036 1.00 83.94 87 THR A O 1
ATOM 693 N N . LYS A 1 88 ? -15.684 -13.405 21.510 1.00 85.94 88 LYS A N 1
ATOM 694 C CA . LYS A 1 88 ? -16.771 -13.655 22.463 1.00 85.94 88 LYS A CA 1
ATOM 695 C C . LYS A 1 88 ? -18.074 -14.024 21.751 1.00 85.94 88 LYS A C 1
ATOM 697 O O . LYS A 1 88 ? -18.812 -14.851 22.277 1.00 85.94 88 LYS A O 1
ATOM 702 N N . GLU A 1 89 ? -18.336 -13.442 20.586 1.00 85.75 89 GLU A N 1
ATOM 703 C CA . GLU A 1 89 ? -19.538 -13.703 19.790 1.00 85.75 89 GLU A CA 1
ATOM 704 C C . GLU A 1 89 ? -19.466 -15.039 19.036 1.00 85.75 89 GLU A C 1
ATOM 706 O O . GLU A 1 89 ? -20.368 -15.866 19.149 1.00 85.75 89 GLU A O 1
ATOM 711 N N . PHE A 1 90 ? -18.365 -15.296 18.325 1.00 84.50 90 PHE A N 1
ATOM 712 C CA . PHE A 1 90 ? -18.234 -16.472 17.453 1.00 84.50 90 PHE A CA 1
ATOM 713 C C . PHE A 1 90 ? -17.476 -17.640 18.097 1.00 84.50 90 PHE A C 1
ATOM 715 O O . PHE A 1 90 ? -17.491 -18.762 17.589 1.00 84.50 90 PHE A O 1
ATOM 722 N N . GLY A 1 91 ? -16.803 -17.401 19.222 1.00 88.44 91 GLY A N 1
ATOM 723 C CA . GLY A 1 91 ? -15.919 -18.367 19.863 1.00 88.44 91 GLY A CA 1
ATOM 724 C C . GLY A 1 91 ? -14.518 -18.403 19.241 1.00 88.44 91 GLY A C 1
ATOM 725 O O . GLY A 1 91 ? -14.306 -18.156 18.048 1.00 88.44 91 GLY A O 1
ATOM 726 N N . THR A 1 92 ? -13.525 -18.751 20.062 1.00 88.50 92 THR A N 1
ATOM 727 C CA . THR A 1 92 ? -12.099 -18.740 19.687 1.00 88.50 92 THR A CA 1
ATOM 728 C C . THR A 1 92 ? -11.797 -19.609 18.467 1.00 88.50 92 THR A C 1
ATOM 730 O O . THR A 1 92 ? -11.024 -19.212 17.599 1.00 88.50 92 THR A O 1
ATOM 733 N N . LEU A 1 93 ? -12.411 -20.792 18.385 1.00 87.50 93 LEU A N 1
ATOM 734 C CA . LEU A 1 93 ? -12.105 -21.777 17.348 1.00 87.50 93 LEU A CA 1
ATOM 735 C C . LEU A 1 93 ? -12.631 -21.341 15.970 1.00 87.50 93 LEU A C 1
ATOM 737 O O . LEU A 1 93 ? -11.887 -21.401 14.996 1.00 87.50 93 LEU A O 1
ATOM 741 N N . MET A 1 94 ? -13.857 -20.812 15.899 1.00 88.19 94 MET A N 1
ATOM 742 C CA . MET A 1 94 ? -14.409 -20.224 14.669 1.00 88.19 94 MET A CA 1
ATOM 743 C C . MET A 1 94 ? -13.625 -18.984 14.233 1.00 88.19 94 MET A C 1
ATOM 745 O O . MET A 1 94 ? -13.321 -18.837 13.052 1.00 88.19 94 MET A O 1
ATOM 749 N N . THR A 1 95 ? -13.231 -18.125 15.180 1.00 87.75 95 THR A N 1
ATOM 750 C CA . THR A 1 95 ? -12.435 -16.925 14.871 1.00 87.75 95 THR A CA 1
ATOM 751 C C . THR A 1 95 ? -11.071 -17.296 14.281 1.00 87.75 95 THR A C 1
ATOM 753 O O . THR A 1 95 ? -10.636 -16.705 13.293 1.00 87.75 95 THR A O 1
ATOM 756 N N . LEU A 1 96 ? -10.404 -18.312 14.842 1.00 89.06 96 LEU A N 1
ATOM 757 C CA . LEU A 1 96 ? -9.138 -18.826 14.313 1.00 89.06 96 LEU A CA 1
ATOM 758 C C . LEU A 1 96 ? -9.296 -19.451 12.923 1.00 89.06 96 LEU A C 1
ATOM 760 O O . LEU A 1 96 ? -8.454 -19.212 12.059 1.00 89.06 96 LEU A O 1
ATOM 764 N N . LEU A 1 97 ? -10.366 -20.217 12.690 1.00 91.50 97 LEU A N 1
ATOM 765 C CA . LEU A 1 97 ? -10.658 -20.788 11.373 1.00 91.50 97 LEU A CA 1
ATOM 766 C C . LEU A 1 97 ? -10.925 -19.700 10.329 1.00 91.50 97 LEU A C 1
ATOM 768 O O . LEU A 1 97 ? -10.377 -19.772 9.231 1.00 91.50 97 LEU A O 1
ATOM 772 N N . GLY A 1 98 ? -11.702 -18.672 10.678 1.00 89.25 98 GLY A N 1
ATOM 773 C CA . GLY A 1 98 ? -11.938 -17.517 9.811 1.00 89.25 98 GLY A CA 1
ATOM 774 C C . GLY A 1 98 ? -10.639 -16.788 9.465 1.00 89.25 98 GLY A C 1
ATOM 775 O O . GLY A 1 98 ? -10.378 -16.505 8.296 1.00 89.25 98 GLY A O 1
ATOM 776 N N . LEU A 1 99 ? -9.770 -16.567 10.457 1.00 90.50 99 LEU A N 1
ATOM 777 C CA . LEU A 1 99 ? -8.458 -15.958 10.234 1.00 90.50 99 LEU A CA 1
ATOM 778 C C . LEU A 1 99 ? -7.586 -16.819 9.306 1.00 90.50 99 LEU A C 1
ATOM 780 O O . LEU A 1 99 ? -6.991 -16.297 8.365 1.00 90.50 99 LEU A O 1
ATOM 784 N N . ALA A 1 100 ? -7.539 -18.134 9.536 1.00 91.00 100 ALA A N 1
ATOM 785 C CA . ALA A 1 100 ? -6.788 -19.071 8.703 1.00 91.00 100 ALA A CA 1
ATOM 786 C C . ALA A 1 100 ? -7.310 -19.103 7.258 1.00 91.00 100 ALA A C 1
ATOM 788 O O . ALA A 1 100 ? -6.514 -19.147 6.321 1.00 91.00 100 ALA A O 1
ATOM 789 N N . PHE A 1 101 ? -8.629 -19.027 7.070 1.00 93.19 101 PHE A N 1
ATOM 790 C CA . PHE A 1 101 ? -9.261 -18.973 5.755 1.00 93.19 101 PHE A CA 1
ATOM 791 C C . PHE A 1 101 ? -8.895 -17.697 4.989 1.00 93.19 101 PHE A C 1
ATOM 793 O O . PHE A 1 101 ? -8.461 -17.776 3.839 1.00 93.19 101 PHE A O 1
ATOM 800 N N . ILE A 1 102 ? -8.981 -16.529 5.635 1.00 91.69 102 ILE A N 1
ATOM 801 C CA . ILE A 1 102 ? -8.557 -15.251 5.038 1.00 91.69 102 ILE A CA 1
ATOM 802 C C . ILE A 1 102 ? -7.080 -15.323 4.636 1.00 91.69 102 ILE A C 1
ATOM 804 O O . ILE A 1 102 ? -6.708 -14.942 3.527 1.00 91.69 102 ILE A O 1
ATOM 808 N N . LEU A 1 103 ? -6.237 -15.863 5.515 1.00 91.62 103 LEU A N 1
ATOM 809 C CA . LEU A 1 103 ? -4.801 -15.978 5.279 1.00 91.62 103 LEU A CA 1
ATOM 810 C C . LEU A 1 103 ? -4.496 -16.922 4.102 1.00 91.62 103 LEU A C 1
ATOM 812 O O . LEU A 1 103 ? -3.649 -16.608 3.265 1.00 91.62 103 LEU A O 1
ATOM 816 N N . ALA A 1 104 ? -5.238 -18.026 3.977 1.00 93.06 104 ALA A N 1
ATOM 817 C CA . ALA A 1 104 ? -5.148 -18.933 2.836 1.00 93.06 104 ALA A CA 1
ATOM 818 C C . ALA A 1 104 ? -5.546 -18.255 1.513 1.00 93.06 104 ALA A C 1
ATOM 820 O O . ALA A 1 104 ? -4.855 -18.444 0.511 1.00 93.06 104 ALA A O 1
ATOM 821 N N . ILE A 1 105 ? -6.598 -17.426 1.506 1.00 93.38 105 ILE A N 1
ATOM 822 C CA . ILE A 1 105 ? -6.998 -16.646 0.321 1.00 93.38 105 ILE A CA 1
ATOM 823 C C . ILE A 1 105 ? -5.889 -15.675 -0.087 1.00 93.38 105 ILE A C 1
ATOM 825 O O . ILE A 1 105 ? -5.531 -15.620 -1.263 1.00 93.38 105 ILE A O 1
ATOM 829 N N . VAL A 1 106 ? -5.313 -14.939 0.870 1.00 89.06 106 VAL A N 1
ATOM 830 C CA . VAL A 1 106 ? -4.236 -13.974 0.593 1.00 89.06 106 VAL A CA 1
ATOM 831 C C . VAL A 1 106 ? -3.012 -14.674 0.002 1.00 89.06 106 VAL A C 1
ATOM 833 O O . VAL A 1 106 ? -2.497 -14.245 -1.030 1.00 89.06 106 VAL A O 1
ATOM 836 N N . ILE A 1 107 ? -2.569 -15.783 0.606 1.00 91.88 107 ILE A N 1
ATOM 837 C CA . ILE A 1 107 ? -1.445 -16.571 0.077 1.00 91.88 107 ILE A CA 1
ATOM 838 C C . ILE A 1 107 ? -1.773 -17.102 -1.322 1.00 91.88 107 ILE A C 1
ATOM 840 O O . ILE A 1 107 ? -0.937 -17.008 -2.220 1.00 91.88 107 ILE A O 1
ATOM 844 N N . GLY A 1 108 ? -2.987 -17.623 -1.522 1.00 92.25 108 GLY A N 1
ATOM 845 C CA . GLY A 1 108 ? -3.449 -18.122 -2.815 1.00 92.25 108 GLY A CA 1
ATOM 846 C C . GLY A 1 108 ? -3.422 -17.045 -3.900 1.00 92.25 108 GLY A C 1
ATOM 847 O O . GLY A 1 108 ? -2.912 -17.294 -4.991 1.00 92.25 108 GLY A O 1
ATOM 848 N N . ALA A 1 109 ? -3.887 -15.833 -3.590 1.00 89.12 109 ALA A N 1
ATOM 849 C CA . ALA A 1 109 ? -3.870 -14.699 -4.510 1.00 89.12 109 ALA A CA 1
ATOM 850 C C . ALA A 1 109 ? -2.440 -14.263 -4.874 1.00 89.12 109 ALA A C 1
ATOM 852 O O . ALA A 1 109 ? -2.141 -14.061 -6.051 1.00 89.12 109 ALA A O 1
ATOM 853 N N . ILE A 1 110 ? -1.535 -14.178 -3.890 1.00 89.69 110 ILE A N 1
ATOM 854 C CA . ILE A 1 110 ? -0.117 -13.844 -4.120 1.00 89.69 110 ILE A CA 1
ATOM 855 C C . ILE A 1 110 ? 0.552 -14.913 -4.991 1.00 89.69 110 ILE A C 1
ATOM 857 O O . ILE A 1 110 ? 1.256 -14.588 -5.948 1.00 89.69 110 ILE A O 1
ATOM 861 N N . TYR A 1 111 ? 0.316 -16.191 -4.684 1.00 91.19 111 TYR A N 1
ATOM 862 C CA . TYR A 1 111 ? 0.863 -17.304 -5.453 1.00 91.19 111 TYR A CA 1
ATOM 863 C C . TYR A 1 111 ? 0.333 -17.316 -6.889 1.00 91.19 111 TYR A C 1
ATOM 865 O O . TYR A 1 111 ? 1.113 -17.463 -7.826 1.00 91.19 111 TYR A O 1
ATOM 873 N N . PHE A 1 112 ? -0.970 -17.097 -7.079 1.00 91.69 112 PHE A N 1
ATOM 874 C CA . PHE A 1 112 ? -1.576 -16.977 -8.403 1.00 91.69 112 PHE A CA 1
ATOM 875 C C . PHE A 1 112 ? -0.972 -15.813 -9.198 1.00 91.69 112 PHE A C 1
ATOM 877 O O . PHE A 1 112 ? -0.574 -15.996 -10.347 1.00 91.69 112 PHE A O 1
ATOM 884 N N . ALA A 1 113 ? -0.822 -14.638 -8.580 1.00 88.88 113 ALA A N 1
ATOM 885 C CA . ALA A 1 113 ? -0.186 -13.485 -9.213 1.00 88.88 113 ALA A CA 1
ATOM 886 C C . ALA A 1 113 ? 1.272 -13.780 -9.608 1.00 88.88 113 ALA A C 1
ATOM 888 O O . ALA A 1 113 ? 1.718 -13.379 -10.688 1.00 88.88 113 ALA A O 1
ATOM 889 N N . TYR A 1 114 ? 2.014 -14.515 -8.773 1.00 90.69 114 TYR A N 1
ATOM 890 C CA . TYR A 1 114 ? 3.364 -14.963 -9.105 1.00 90.69 114 TYR A CA 1
ATOM 891 C C . TYR A 1 114 ? 3.369 -15.940 -10.282 1.00 90.69 114 TYR A C 1
ATOM 893 O O . TYR A 1 114 ? 4.139 -15.738 -11.215 1.00 90.69 114 TYR A O 1
ATOM 901 N N . GLN A 1 115 ? 2.494 -16.947 -10.285 1.00 93.19 115 GLN A N 1
ATOM 902 C CA . GLN A 1 115 ? 2.381 -17.900 -11.395 1.00 93.19 115 GLN A CA 1
ATOM 903 C C . GLN A 1 115 ? 1.962 -17.226 -12.704 1.00 93.19 115 GLN A C 1
ATOM 905 O O . GLN A 1 115 ? 2.429 -17.598 -13.771 1.00 93.19 115 GLN A O 1
ATOM 910 N N . TRP A 1 116 ? 1.124 -16.192 -12.644 1.00 89.06 116 TRP A N 1
ATOM 911 C CA . TRP A 1 116 ? 0.738 -15.425 -13.825 1.00 89.06 116 TRP A CA 1
ATOM 912 C C . TRP A 1 116 ? 1.901 -14.588 -14.374 1.00 89.06 116 TRP A C 1
ATOM 914 O O . TRP A 1 116 ? 2.198 -14.589 -15.568 1.00 89.06 116 TRP A O 1
ATOM 924 N N . THR A 1 117 ? 2.586 -13.856 -13.496 1.00 88.31 117 THR A N 1
ATOM 925 C CA . THR A 1 117 ? 3.586 -12.855 -13.898 1.00 88.31 117 THR A CA 1
ATOM 926 C C . THR A 1 117 ? 5.009 -13.397 -14.014 1.00 88.31 117 THR A C 1
ATOM 928 O O . THR A 1 117 ? 5.852 -12.739 -14.632 1.00 88.31 117 THR A O 1
ATOM 931 N N . HIS A 1 118 ? 5.279 -14.552 -13.400 1.00 88.56 118 HIS A N 1
ATOM 932 C CA . HIS A 1 118 ? 6.594 -15.167 -13.202 1.00 88.56 118 HIS A CA 1
ATOM 933 C C . HIS A 1 118 ? 7.642 -14.201 -12.617 1.00 88.56 118 HIS A C 1
ATOM 935 O O . HIS A 1 118 ? 8.839 -14.331 -12.866 1.00 88.56 118 HIS A O 1
ATOM 941 N N . SER A 1 119 ? 7.206 -13.176 -11.875 1.00 87.69 119 SER A N 1
ATOM 942 C CA . SER A 1 119 ? 8.087 -12.114 -11.393 1.00 87.69 119 SER A CA 1
ATOM 943 C C . SER A 1 119 ? 7.576 -11.501 -10.097 1.00 87.69 119 SER A C 1
ATOM 945 O O . SER A 1 119 ? 6.559 -10.812 -10.077 1.00 87.69 119 SER A O 1
ATOM 947 N N . TRP A 1 120 ? 8.350 -11.659 -9.023 1.00 88.06 120 TRP A N 1
ATOM 948 C CA . TRP A 1 120 ? 8.062 -11.035 -7.729 1.00 88.06 120 TRP A CA 1
ATOM 949 C C . TRP A 1 120 ? 7.945 -9.511 -7.804 1.00 88.06 120 TRP A C 1
ATOM 951 O O . TRP A 1 120 ? 7.108 -8.932 -7.122 1.00 88.06 120 TRP A O 1
ATOM 961 N N . ILE A 1 121 ? 8.719 -8.862 -8.678 1.00 86.50 121 ILE A N 1
ATOM 962 C CA . ILE A 1 121 ? 8.643 -7.409 -8.884 1.00 86.50 121 ILE A CA 1
ATOM 963 C C . ILE A 1 121 ? 7.258 -7.020 -9.414 1.00 86.50 121 ILE A C 1
ATOM 965 O O . ILE A 1 121 ? 6.639 -6.089 -8.907 1.00 86.50 121 ILE A O 1
ATOM 969 N N . LYS A 1 122 ? 6.736 -7.762 -10.399 1.00 85.81 122 LYS A N 1
ATOM 970 C CA . LYS A 1 122 ? 5.397 -7.516 -10.950 1.00 85.81 122 LYS A CA 1
ATOM 971 C C . LYS A 1 122 ? 4.296 -7.806 -9.929 1.00 85.81 122 LYS A C 1
ATOM 973 O O . LYS A 1 122 ? 3.317 -7.073 -9.900 1.00 85.81 122 LYS A O 1
ATOM 978 N N . VAL A 1 123 ? 4.468 -8.818 -9.074 1.00 89.81 123 VAL A N 1
ATOM 979 C CA . VAL A 1 123 ? 3.536 -9.100 -7.967 1.00 89.81 123 VAL A CA 1
ATOM 980 C C . VAL A 1 123 ? 3.484 -7.936 -6.979 1.00 89.81 123 VAL A C 1
ATOM 982 O O . VAL A 1 123 ? 2.398 -7.487 -6.630 1.00 89.81 123 VAL A O 1
ATOM 985 N N . VAL A 1 124 ? 4.639 -7.408 -6.563 1.00 88.25 124 VAL A N 1
ATOM 986 C CA . VAL A 1 124 ? 4.697 -6.252 -5.653 1.00 88.25 124 VAL A CA 1
ATOM 987 C C . VAL A 1 124 ? 4.028 -5.029 -6.280 1.00 88.25 124 VAL A C 1
ATOM 989 O O . VAL A 1 124 ? 3.230 -4.375 -5.619 1.00 88.25 124 VAL A O 1
ATOM 992 N N . LEU A 1 125 ? 4.285 -4.753 -7.562 1.00 88.38 125 LEU A N 1
ATOM 993 C CA . LEU A 1 125 ? 3.629 -3.647 -8.266 1.00 88.38 125 LEU A CA 1
ATOM 994 C C . LEU A 1 125 ? 2.125 -3.847 -8.427 1.00 88.38 125 LEU A C 1
ATOM 996 O O . LEU A 1 125 ? 1.381 -2.878 -8.352 1.00 88.38 125 LEU A O 1
ATOM 1000 N N . PHE A 1 126 ? 1.671 -5.085 -8.620 1.00 88.69 126 PHE A N 1
ATOM 1001 C CA . PHE A 1 126 ? 0.248 -5.400 -8.670 1.00 88.69 126 PHE A CA 1
ATOM 1002 C C . PHE A 1 126 ? -0.439 -5.120 -7.328 1.00 88.69 126 PHE A C 1
ATOM 1004 O O . PHE A 1 126 ? -1.479 -4.470 -7.301 1.00 88.69 126 PHE A O 1
ATOM 1011 N N . LEU A 1 127 ? 0.164 -5.548 -6.213 1.00 89.81 127 LEU A N 1
ATOM 1012 C CA . LEU A 1 127 ? -0.347 -5.248 -4.870 1.00 89.81 127 LEU A CA 1
ATOM 1013 C C . LEU A 1 127 ? -0.362 -3.740 -4.594 1.00 89.81 127 LEU A C 1
ATOM 1015 O O . LEU A 1 127 ? -1.332 -3.226 -4.045 1.00 89.81 127 LEU A O 1
ATOM 1019 N N . LEU A 1 128 ? 0.686 -3.032 -5.016 1.00 89.25 128 LEU A N 1
ATOM 1020 C CA . LEU A 1 128 ? 0.789 -1.584 -4.864 1.00 89.25 128 LEU A CA 1
ATOM 1021 C C . LEU A 1 128 ? -0.257 -0.842 -5.710 1.00 89.25 128 LEU A C 1
ATOM 1023 O O . LEU A 1 128 ? -0.867 0.105 -5.236 1.00 89.25 128 LEU A O 1
ATOM 1027 N N . ALA A 1 129 ? -0.529 -1.311 -6.930 1.00 91.12 129 ALA A N 1
ATOM 1028 C CA . ALA A 1 129 ? -1.595 -0.767 -7.768 1.00 91.12 129 ALA A CA 1
ATOM 1029 C C . ALA A 1 129 ? -2.989 -1.029 -7.183 1.00 91.12 129 ALA A C 1
ATOM 1031 O O . ALA A 1 129 ? -3.869 -0.182 -7.299 1.00 91.12 129 ALA A O 1
ATOM 1032 N N . PHE A 1 130 ? -3.196 -2.184 -6.546 1.00 89.31 130 PHE A N 1
ATOM 1033 C CA . PHE A 1 130 ? -4.451 -2.485 -5.861 1.00 89.31 130 PHE A CA 1
ATOM 1034 C C . PHE A 1 130 ? -4.675 -1.556 -4.659 1.00 89.31 130 PHE A C 1
ATOM 1036 O O . PHE A 1 130 ? -5.761 -1.001 -4.530 1.00 89.31 130 PHE A O 1
ATOM 1043 N N . SER A 1 131 ? -3.637 -1.345 -3.838 1.00 86.94 131 SER A N 1
ATOM 1044 C CA . SER A 1 131 ? -3.646 -0.378 -2.727 1.00 86.94 131 SER A CA 1
ATOM 1045 C C . SER A 1 131 ? -3.998 1.031 -3.218 1.00 86.94 131 SER A C 1
ATOM 1047 O O . SER A 1 131 ? -4.945 1.639 -2.731 1.00 86.94 131 SER A O 1
ATOM 1049 N N . PHE A 1 132 ? -3.359 1.463 -4.307 1.00 89.75 132 PHE A N 1
ATOM 1050 C CA . PHE A 1 132 ? -3.601 2.769 -4.916 1.00 89.75 132 PHE A CA 1
ATOM 1051 C C . PHE A 1 132 ? -5.039 2.969 -5.390 1.00 89.75 132 PHE A C 1
ATOM 1053 O O . PHE A 1 132 ? -5.608 4.049 -5.233 1.00 89.75 132 PHE A O 1
ATOM 1060 N N . VAL A 1 133 ? -5.654 1.936 -5.971 1.00 90.50 133 VAL A N 1
ATOM 1061 C CA . VAL A 1 133 ? -7.065 1.996 -6.380 1.00 90.50 133 VAL A CA 1
ATOM 1062 C C . VAL A 1 133 ? -7.992 2.088 -5.166 1.00 90.50 133 VAL A C 1
ATOM 1064 O O . VAL A 1 133 ? -8.984 2.815 -5.231 1.00 90.50 133 VAL A O 1
ATOM 1067 N N . ASP A 1 134 ? -7.684 1.386 -4.075 1.00 87.50 134 ASP A N 1
ATOM 1068 C CA . ASP A 1 134 ? -8.469 1.451 -2.838 1.00 87.50 134 ASP A CA 1
ATOM 1069 C C . ASP A 1 134 ? -8.380 2.845 -2.196 1.00 87.50 134 ASP A C 1
ATOM 1071 O O . ASP A 1 134 ? -9.408 3.445 -1.883 1.00 87.50 134 ASP A O 1
ATOM 1075 N N . ASP A 1 135 ? -7.179 3.425 -2.133 1.00 86.94 135 ASP A N 1
ATOM 1076 C CA . ASP A 1 135 ? -6.969 4.781 -1.618 1.00 86.94 135 ASP A CA 1
ATOM 1077 C C . ASP A 1 135 ? -7.648 5.847 -2.497 1.00 86.94 135 ASP A C 1
ATOM 1079 O O . ASP A 1 135 ? -8.263 6.785 -1.982 1.00 86.94 135 ASP A O 1
ATOM 1083 N N . LEU A 1 136 ? -7.613 5.698 -3.829 1.00 88.19 136 LEU A N 1
ATOM 1084 C CA . LEU A 1 136 ? -8.373 6.562 -4.742 1.00 88.19 136 LEU A CA 1
ATOM 1085 C C . LEU A 1 136 ? -9.878 6.453 -4.495 1.00 88.19 136 LEU A C 1
ATOM 1087 O O . LEU A 1 136 ? -10.571 7.469 -4.444 1.00 88.19 136 LEU A O 1
ATOM 1091 N N . LYS A 1 137 ? -10.393 5.232 -4.336 1.00 88.38 137 LYS A N 1
ATOM 1092 C CA . LYS A 1 137 ? -11.808 5.006 -4.043 1.00 88.38 137 LYS A CA 1
ATOM 1093 C C . LYS A 1 137 ? -12.199 5.654 -2.716 1.00 88.38 137 LYS A C 1
ATOM 1095 O O . LYS A 1 137 ? -13.245 6.293 -2.656 1.00 88.38 137 LYS A O 1
ATOM 1100 N N . GLU A 1 138 ? -11.368 5.529 -1.682 1.00 85.12 138 GLU A N 1
ATOM 1101 C CA . GLU A 1 138 ? -11.586 6.181 -0.387 1.00 85.12 138 GLU A CA 1
ATOM 1102 C C . GLU A 1 138 ? -11.611 7.710 -0.523 1.00 85.12 138 GLU A C 1
ATOM 1104 O O . GLU A 1 138 ? -12.480 8.366 0.053 1.00 85.12 138 GLU A O 1
ATOM 1109 N N . TYR A 1 139 ? -10.708 8.279 -1.322 1.00 85.25 139 TYR A N 1
ATOM 1110 C CA . TYR A 1 139 ? -10.659 9.716 -1.573 1.00 85.25 139 TYR A CA 1
ATOM 1111 C C . TYR A 1 139 ? -11.920 10.243 -2.267 1.00 85.25 139 TYR A C 1
ATOM 1113 O O . TYR A 1 139 ? -12.480 11.246 -1.827 1.00 85.25 139 TYR A O 1
ATOM 1121 N N . PHE A 1 140 ? -12.386 9.558 -3.317 1.00 82.62 140 PHE A N 1
ATOM 1122 C CA . PHE A 1 140 ? -13.569 9.980 -4.074 1.00 82.62 140 PHE A CA 1
ATOM 1123 C C . PHE A 1 140 ? -14.885 9.714 -3.333 1.00 82.62 140 PHE A C 1
ATOM 1125 O O . PHE A 1 140 ? -15.775 10.560 -3.343 1.00 82.62 140 PHE A O 1
ATOM 1132 N N . ALA A 1 141 ? -15.000 8.591 -2.620 1.00 78.69 141 ALA A N 1
ATOM 1133 C CA . ALA A 1 141 ? -16.164 8.335 -1.772 1.00 78.69 141 ALA A CA 1
ATOM 1134 C C . ALA A 1 141 ? -16.263 9.353 -0.621 1.00 78.69 141 ALA A C 1
ATOM 1136 O O . ALA A 1 141 ? -17.356 9.728 -0.213 1.00 78.69 141 ALA A O 1
ATOM 1137 N N . GLY A 1 142 ? -15.123 9.831 -0.110 1.00 62.69 142 GLY A N 1
ATOM 1138 C CA . GLY A 1 142 ? -15.080 10.903 0.883 1.00 62.69 142 GLY A CA 1
ATOM 1139 C C . GLY A 1 142 ? -15.494 12.277 0.343 1.00 62.69 142 GLY A C 1
ATOM 1140 O O . GLY A 1 142 ? -15.997 13.081 1.120 1.00 62.69 142 GLY A O 1
ATOM 1141 N N . SER A 1 143 ? -15.314 12.549 -0.956 1.00 55.81 143 SER A N 1
ATOM 1142 C CA . SER A 1 143 ? -15.763 13.806 -1.576 1.00 55.81 143 SER A CA 1
ATOM 1143 C C . SER A 1 143 ? -17.263 13.845 -1.873 1.00 55.81 143 SER A C 1
ATOM 1145 O O . SER A 1 143 ? -17.857 14.907 -1.756 1.00 55.81 143 SER A O 1
ATOM 1147 N N . GLU A 1 144 ? -17.897 12.709 -2.184 1.00 51.06 144 GLU A N 1
ATOM 1148 C CA . GLU A 1 144 ? -19.349 12.665 -2.452 1.00 51.06 144 GLU A CA 1
ATOM 1149 C C . GLU A 1 144 ? -20.190 12.990 -1.203 1.00 51.06 144 GLU A C 1
ATOM 1151 O O . GLU A 1 144 ? -21.259 13.577 -1.313 1.00 51.06 144 GLU A O 1
ATOM 1156 N N . VAL A 1 145 ? -19.685 12.683 -0.003 1.00 51.47 145 VAL A N 1
ATOM 1157 C CA . VAL A 1 145 ? -20.364 13.002 1.268 1.00 51.47 145 VAL A CA 1
ATOM 1158 C C . VAL A 1 145 ? -20.259 14.496 1.629 1.00 51.47 145 VAL A C 1
ATOM 1160 O O . VAL A 1 145 ? -21.089 14.998 2.382 1.00 51.47 145 VAL A O 1
ATOM 1163 N N . GLU A 1 146 ? -19.264 15.220 1.102 1.00 48.06 146 GLU A N 1
ATOM 1164 C CA . GLU A 1 146 ? -19.121 16.675 1.289 1.00 48.06 146 GLU A CA 1
ATOM 1165 C C . GLU A 1 146 ? -20.056 17.483 0.372 1.00 48.06 146 GLU A C 1
ATOM 1167 O O . GLU A 1 146 ? -20.452 18.577 0.760 1.00 48.06 146 GLU A O 1
ATOM 1172 N N . ASP A 1 147 ? -20.431 16.956 -0.800 1.00 44.31 147 ASP A N 1
ATOM 1173 C CA . ASP A 1 147 ? -21.297 17.651 -1.771 1.00 44.31 147 ASP A CA 1
ATOM 1174 C C . ASP A 1 147 ? -22.807 17.521 -1.455 1.00 44.31 147 ASP A C 1
ATOM 1176 O O . ASP A 1 147 ? -23.627 18.248 -2.020 1.00 44.31 147 ASP A O 1
ATOM 1180 N N . GLU A 1 148 ? -23.187 16.618 -0.543 1.00 42.50 148 GLU A N 1
ATOM 1181 C CA . GLU A 1 148 ? -24.570 16.430 -0.064 1.00 42.50 148 GLU A CA 1
ATOM 1182 C C . GLU A 1 148 ? -24.866 17.111 1.296 1.00 42.50 148 GLU A C 1
ATOM 1184 O O . GLU A 1 148 ? -25.988 17.005 1.805 1.00 42.50 148 GLU A O 1
ATOM 1189 N N . LEU A 1 149 ? -23.889 17.821 1.881 1.00 39.84 149 LEU A N 1
ATOM 1190 C CA . LEU A 1 149 ? -23.999 18.586 3.140 1.00 39.84 149 LEU A CA 1
ATOM 1191 C C . LEU A 1 149 ? -23.985 20.105 2.910 1.00 39.84 149 LEU A C 1
ATOM 1193 O O . LEU A 1 149 ? -24.616 20.807 3.737 1.00 39.84 149 LEU A O 1
#